Protein AF-A0A8S2WEB6-F1 (afdb_monomer)

Radius of gyration: 15.18 Å; Cα contacts (8 Å, |Δi|>4): 80; chains: 1; bounding box: 47×28×32 Å

Sequence (86 aa):
IKTILKTNKRPGVSYQVLSNPEFLAEGSAIHDLLAPDRVLIGGDESIEGSLAIKKLSWIYEHWVPKEKILTTNTWSSELSKLVRCT

Secondary structure (DSSP, 8-state):
-HHHHHHT--TT------B----PPTTTHHHHHHS-S-EEEEE-SSHHHHHHHHHHHHHHTTTS-GGGEEEEETTHHHHHHHGGG-

Foldseek 3Di:
DVVVVVVPDDPPDDDWDKDWDDDADPPCRVVCVQEPQATEIEGAPDPVGVVVSVVVLVVCVVRYPNVRYHYDYPPVVVVVVVVVPD

Solvent-accessible surface area (backbone atoms only — not comparable to full-atom values): 5451 Å² total; per-residue (Å²): 107,77,68,62,58,64,74,65,64,58,92,90,70,88,85,79,75,71,45,65,76,80,86,66,52,93,94,46,43,70,58,41,70,63,59,53,85,61,47,48,42,25,26,50,90,47,75,68,25,49,52,50,49,52,56,53,49,56,60,47,52,77,69,41,64,67,93,36,53,4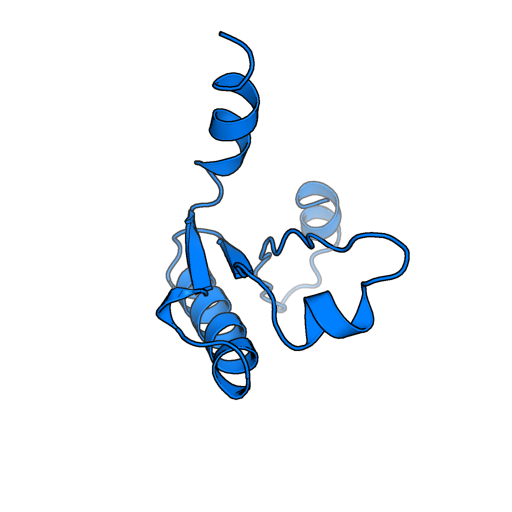4,79,43,60,71,69,59,67,66,53,58,67,59,66,76,76,115

Nearest PDB structures (foldseek):
  6c4j-assembly1_A  TM=8.542E-01  e=8.640E-10  Homo sapiens
  3ptz-assembly1_D  TM=8.828E-01  e=3.564E-09  Homo sapiens
  2qg4-assembly2_C  TM=8.633E-01  e=3.564E-09  Homo sapiens
  3itk-assembly1_F  TM=8.628E-01  e=3.813E-09  Homo sapiens
  6c5z-assembly1_A  TM=8.254E-01  e=1.470E-08  Homo sapiens

pLDDT: mean 71.94, std 16.03, range [32.84, 91.38]

InterPro domains:
  IPR001732 UDP-glucose/GDP-mannose dehydrogenase, N-terminal [PF03721] (3-49)
  IPR028356 UDP-glucose 6-dehydrogenase, eukaryotic type [PTHR11374] (1-83)
  IPR036291 NAD(P)-binding domain superfamily [SSF51735] (14-79)

Mean predicted aligned error: 11.09 Å

Organism: NCBI:txid392030

Structure (mmCIF, N/CA/C/O backbone):
data_AF-A0A8S2WEB6-F1
#
_entry.id   AF-A0A8S2WEB6-F1
#
loop_
_atom_site.group_PDB
_atom_site.id
_atom_site.type_symbol
_atom_site.label_atom_id
_atom_site.label_alt_id
_atom_site.label_comp_id
_atom_site.label_asym_id
_atom_site.label_entity_id
_atom_site.label_seq_id
_atom_site.pdbx_PDB_ins_code
_atom_site.Cartn_x
_atom_site.Cartn_y
_atom_site.Cartn_z
_atom_site.occupancy
_atom_site.B_iso_or_equiv
_atom_site.auth_seq_id
_atom_site.auth_comp_id
_atom_site.auth_asym_id
_atom_site.auth_atom_id
_atom_site.pdbx_PDB_model_num
ATOM 1 N N . ILE A 1 1 ? -5.808 17.750 5.816 1.00 46.84 1 ILE A N 1
ATOM 2 C CA . ILE A 1 1 ? -6.830 17.032 5.001 1.00 46.84 1 ILE A CA 1
ATOM 3 C C . ILE A 1 1 ? -7.741 16.140 5.862 1.00 46.84 1 ILE A C 1
ATOM 5 O O . ILE A 1 1 ? -8.946 16.361 5.823 1.00 46.84 1 ILE A O 1
ATOM 9 N N . LYS A 1 2 ? -7.218 15.231 6.715 1.00 47.38 2 LYS A N 1
ATOM 10 C CA . LYS A 1 2 ? -8.033 14.450 7.689 1.00 47.38 2 LYS A CA 1
ATOM 11 C C . LYS A 1 2 ? -8.993 15.328 8.526 1.00 47.38 2 LYS A C 1
ATOM 13 O O . LYS A 1 2 ? -10.136 14.942 8.754 1.00 47.38 2 LYS A O 1
ATOM 18 N N . THR A 1 3 ? -8.562 16.531 8.914 1.00 49.00 3 THR A N 1
ATOM 19 C CA . THR A 1 3 ? -9.374 17.505 9.669 1.00 49.00 3 THR A CA 1
ATOM 20 C C . THR A 1 3 ? -10.555 18.063 8.868 1.00 49.00 3 THR A C 1
ATOM 22 O O . THR A 1 3 ? -11.636 18.188 9.417 1.00 49.00 3 THR A O 1
ATOM 25 N N . ILE A 1 4 ? -10.395 18.317 7.563 1.00 54.34 4 ILE A N 1
ATOM 26 C CA . ILE A 1 4 ? -11.434 18.924 6.702 1.00 54.34 4 ILE A CA 1
ATOM 27 C C . ILE A 1 4 ? -12.561 17.924 6.399 1.00 54.34 4 ILE A C 1
ATOM 29 O O . ILE A 1 4 ? -13.735 18.291 6.374 1.00 54.34 4 ILE A O 1
ATOM 33 N N . LEU A 1 5 ? -12.212 16.645 6.223 1.00 54.84 5 LEU A N 1
ATOM 34 C CA . LEU A 1 5 ? -13.189 15.572 6.012 1.00 54.84 5 LEU A CA 1
ATOM 35 C C . LEU A 1 5 ? -13.985 15.266 7.288 1.00 54.84 5 LEU A C 1
ATOM 37 O O . LEU A 1 5 ? -15.180 15.000 7.205 1.00 54.84 5 LEU A O 1
ATOM 41 N N . LYS A 1 6 ? -13.359 15.371 8.473 1.00 55.03 6 LYS A N 1
ATOM 42 C CA . LYS A 1 6 ? -14.071 15.229 9.756 1.00 55.03 6 LYS A CA 1
ATOM 43 C C . LYS A 1 6 ? -15.143 16.307 9.946 1.00 55.03 6 LYS A C 1
ATOM 45 O O . LYS A 1 6 ? -16.196 15.996 10.494 1.00 55.03 6 LYS A O 1
ATOM 50 N N . THR A 1 7 ? -14.898 17.531 9.477 1.00 54.94 7 THR A N 1
ATOM 51 C CA . THR A 1 7 ? -15.832 18.660 9.623 1.00 54.94 7 THR A CA 1
ATOM 52 C C . THR A 1 7 ? -17.056 18.554 8.701 1.00 54.94 7 THR A C 1
ATOM 54 O O . THR A 1 7 ? -18.106 19.084 9.036 1.00 54.94 7 THR A O 1
ATOM 57 N N . ASN A 1 8 ? -16.964 17.821 7.582 1.00 57.03 8 ASN A N 1
ATOM 58 C CA . ASN A 1 8 ? -18.059 17.616 6.616 1.00 57.03 8 ASN A CA 1
ATOM 59 C C . ASN A 1 8 ? -18.714 16.224 6.720 1.00 57.03 8 ASN A C 1
ATOM 61 O O . ASN A 1 8 ? -19.146 15.648 5.718 1.00 57.03 8 ASN A O 1
ATOM 65 N N . LYS A 1 9 ? -18.796 15.647 7.925 1.00 52.84 9 LYS A N 1
ATOM 66 C CA . LYS A 1 9 ? -19.501 14.374 8.129 1.00 52.84 9 LYS A CA 1
ATOM 67 C C . LYS A 1 9 ? -21.002 14.537 7.860 1.00 52.84 9 LYS A C 1
ATOM 69 O O . LYS A 1 9 ? -21.729 15.084 8.683 1.00 52.84 9 LYS A O 1
ATOM 74 N N . ARG A 1 10 ? -21.483 13.984 6.741 1.00 58.84 10 ARG A N 1
ATOM 75 C CA . ARG A 1 10 ? -22.907 13.650 6.588 1.00 58.84 10 ARG A CA 1
ATOM 76 C C . ARG A 1 10 ? -23.238 12.479 7.529 1.00 58.84 10 ARG A C 1
ATOM 78 O O . ARG A 1 10 ? -22.489 11.496 7.530 1.00 58.84 10 ARG A O 1
ATOM 85 N N . PRO A 1 11 ? -24.314 12.555 8.330 1.00 60.09 11 PRO A N 1
ATOM 86 C CA . PRO A 1 11 ? -24.697 11.453 9.204 1.00 60.09 11 PRO A CA 1
ATOM 87 C C . PRO A 1 11 ? -24.974 10.191 8.372 1.00 60.09 11 PRO A C 1
ATOM 89 O O . PRO A 1 11 ? -25.709 10.248 7.391 1.00 60.09 11 PRO A O 1
ATOM 92 N N 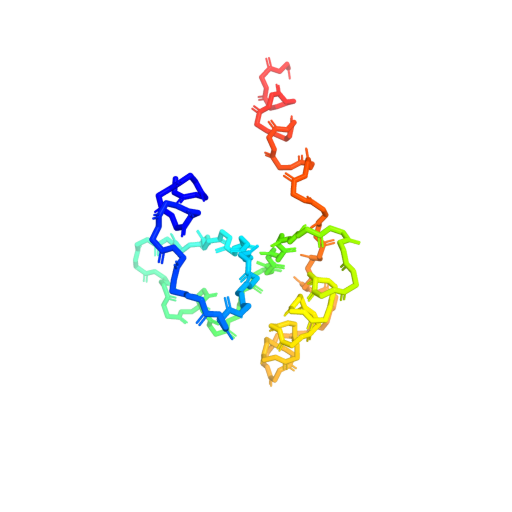. GLY A 1 12 ? -24.357 9.066 8.750 1.00 68.56 12 GLY A N 1
ATOM 93 C CA . GLY A 1 12 ? -24.569 7.754 8.121 1.00 68.56 12 GLY A CA 1
ATOM 94 C C . GLY A 1 12 ? -23.496 7.279 7.133 1.00 68.56 12 GLY A C 1
ATOM 95 O O . GLY A 1 12 ? -23.590 6.150 6.665 1.00 68.56 12 GLY A O 1
ATOM 96 N N . VAL A 1 13 ? -22.462 8.075 6.830 1.00 71.50 13 VAL A N 1
ATOM 97 C CA . VAL A 1 13 ? -21.379 7.657 5.915 1.00 71.50 13 VAL A CA 1
ATOM 98 C C . VAL A 1 13 ? -20.080 7.396 6.680 1.00 71.50 13 VAL A C 1
ATOM 100 O O . VAL A 1 13 ? -19.475 8.313 7.241 1.00 71.50 13 VAL A O 1
ATOM 103 N N . SER A 1 14 ? -19.628 6.141 6.679 1.00 72.94 14 SER A N 1
ATOM 104 C CA . SER A 1 14 ? -18.298 5.732 7.147 1.00 72.94 14 SER A CA 1
ATOM 105 C C . SER A 1 14 ? -17.291 5.812 6.000 1.00 72.94 14 SER A C 1
ATOM 107 O O . SER A 1 14 ? -17.529 5.251 4.931 1.00 72.94 14 SER A O 1
ATOM 109 N N . TYR A 1 15 ? -16.151 6.461 6.220 1.00 76.12 15 TYR A N 1
ATOM 110 C CA . TYR A 1 15 ? -15.053 6.502 5.257 1.00 76.12 15 TYR A CA 1
ATOM 111 C C . TYR A 1 15 ? -13.733 6.190 5.958 1.00 76.12 15 TYR A C 1
ATOM 113 O O . TYR A 1 15 ? -13.514 6.596 7.099 1.00 76.12 15 TYR A O 1
ATOM 121 N N . GLN A 1 16 ? -12.858 5.478 5.253 1.00 81.38 16 GLN A N 1
ATOM 122 C CA . GLN A 1 16 ? -11.504 5.169 5.695 1.00 81.38 16 GLN A CA 1
ATOM 123 C C . GLN A 1 16 ? -10.525 5.964 4.838 1.00 81.38 16 GLN A C 1
ATOM 125 O O . GLN A 1 16 ? -10.668 6.028 3.618 1.00 81.38 16 GLN A O 1
ATOM 130 N N . VAL A 1 17 ? -9.560 6.616 5.484 1.00 79.62 17 VAL A N 1
ATOM 131 C CA . VAL A 1 17 ? -8.547 7.420 4.795 1.00 79.62 17 VAL A CA 1
ATOM 132 C C . VAL A 1 17 ? -7.272 6.600 4.717 1.00 79.62 17 VAL A C 1
ATOM 134 O O . VAL A 1 17 ? -6.671 6.293 5.745 1.00 79.62 17 VAL A O 1
ATOM 137 N N . LEU A 1 18 ? -6.868 6.277 3.493 1.00 82.06 18 LEU A N 1
ATOM 138 C CA . LEU A 1 18 ? -5.612 5.602 3.195 1.00 82.06 18 LEU A CA 1
ATOM 139 C C . LEU A 1 18 ? -4.608 6.603 2.614 1.00 82.06 18 LEU A C 1
ATOM 141 O O . LEU A 1 18 ? -4.989 7.609 2.016 1.00 82.06 18 LEU A O 1
ATOM 145 N N . SER A 1 19 ? -3.327 6.317 2.801 1.00 81.00 19 SER A N 1
ATOM 146 C CA . SER A 1 19 ? -2.198 7.020 2.204 1.00 81.00 19 SER A CA 1
ATOM 147 C C . SER A 1 19 ? -1.542 6.099 1.184 1.00 81.00 19 SER A C 1
ATOM 149 O O . SER A 1 19 ? -1.187 4.976 1.519 1.00 81.00 19 SER A O 1
ATOM 151 N N . ASN A 1 20 ? -1.379 6.560 -0.047 1.00 84.75 20 ASN A N 1
ATOM 152 C CA . ASN A 1 20 ? -0.674 5.841 -1.101 1.00 84.75 20 ASN A CA 1
ATOM 153 C C . ASN A 1 20 ? 0.270 6.834 -1.783 1.00 84.75 20 ASN A C 1
ATOM 155 O O . ASN A 1 20 ? -0.155 7.510 -2.717 1.00 84.75 20 ASN A O 1
ATOM 159 N N . PRO A 1 21 ? 1.481 7.058 -1.246 1.00 76.62 21 PRO A N 1
ATOM 160 C CA . PRO A 1 21 ? 2.418 7.972 -1.873 1.00 76.62 21 PRO A CA 1
ATOM 161 C C . PRO A 1 21 ? 2.827 7.437 -3.244 1.00 76.62 21 PRO A C 1
ATOM 163 O O . PRO A 1 21 ? 3.273 6.299 -3.377 1.00 76.62 21 PRO A O 1
ATOM 166 N N . GLU A 1 22 ? 2.681 8.287 -4.251 1.00 70.19 22 GLU A N 1
ATOM 167 C CA . GLU A 1 22 ? 3.049 7.985 -5.626 1.00 70.19 22 GLU A CA 1
ATOM 168 C C . GLU A 1 22 ? 4.498 8.416 -5.863 1.00 70.19 22 GLU A C 1
ATOM 170 O O . GLU A 1 22 ? 4.875 9.559 -5.594 1.00 70.19 22 GLU A O 1
ATOM 175 N N . PHE A 1 23 ? 5.321 7.491 -6.354 1.00 66.62 23 PHE A N 1
ATOM 176 C CA . PHE A 1 23 ? 6.708 7.745 -6.739 1.00 66.62 23 PHE A CA 1
ATOM 177 C C . PHE A 1 23 ? 6.796 7.734 -8.266 1.00 66.62 23 PHE A C 1
ATOM 179 O O . PHE A 1 23 ? 7.302 6.787 -8.855 1.00 66.62 23 PHE A O 1
ATOM 186 N N . LEU A 1 24 ? 6.227 8.758 -8.904 1.00 66.06 24 LEU A N 1
ATOM 187 C CA . LEU A 1 24 ? 6.278 8.934 -10.356 1.00 66.06 24 LEU A CA 1
ATOM 188 C C . LEU A 1 24 ? 7.349 9.967 -10.700 1.00 66.06 24 LEU A C 1
ATOM 190 O O . LEU A 1 24 ? 7.391 11.036 -10.085 1.00 66.06 24 LEU A O 1
ATOM 194 N N . ALA A 1 25 ? 8.190 9.669 -11.687 1.00 67.25 25 ALA A N 1
ATOM 195 C CA . ALA A 1 25 ? 9.087 10.656 -12.277 1.00 67.25 25 ALA A CA 1
ATOM 196 C C . ALA A 1 25 ? 8.499 11.201 -13.591 1.00 67.25 25 ALA A C 1
ATOM 198 O O . ALA A 1 25 ? 7.849 10.485 -14.362 1.00 67.25 25 ALA A O 1
ATOM 199 N N . GLU A 1 26 ? 8.714 12.493 -13.856 1.00 61.19 26 GLU A N 1
ATOM 200 C CA . GLU A 1 26 ? 8.325 13.100 -15.131 1.00 61.19 26 GLU A CA 1
ATOM 201 C C . GLU A 1 26 ? 9.069 12.409 -16.286 1.00 61.19 26 GLU A C 1
ATOM 203 O O . GLU A 1 26 ? 10.294 12.320 -16.290 1.00 61.19 26 GLU A O 1
ATOM 208 N N . GLY A 1 27 ? 8.315 11.898 -17.265 1.00 72.75 27 GLY A N 1
ATOM 209 C CA . GLY A 1 27 ? 8.849 11.194 -18.438 1.00 72.75 27 GLY A CA 1
ATOM 210 C C . GLY A 1 27 ? 8.791 9.661 -18.377 1.00 72.75 27 GLY A C 1
ATOM 211 O O . GLY A 1 27 ? 8.768 9.037 -19.436 1.00 72.75 27 GLY A O 1
ATOM 212 N N . SER A 1 28 ? 8.674 9.047 -17.194 1.00 71.75 28 SER A N 1
ATOM 213 C CA . SER A 1 28 ? 8.534 7.584 -17.023 1.00 71.75 28 SER A CA 1
ATOM 214 C C . SER A 1 28 ? 7.216 7.151 -16.373 1.00 71.75 28 SER A C 1
ATOM 216 O O . SER A 1 28 ? 6.983 5.958 -16.204 1.00 71.75 28 SER A O 1
ATOM 218 N N . ALA A 1 29 ? 6.310 8.093 -16.090 1.00 72.56 29 ALA A N 1
ATOM 219 C CA . ALA A 1 29 ? 5.083 7.861 -15.324 1.00 72.56 29 ALA A CA 1
ATOM 220 C C . ALA A 1 29 ? 4.242 6.643 -15.769 1.00 72.56 29 ALA A C 1
ATOM 222 O O . ALA A 1 29 ? 3.712 5.929 -14.925 1.00 72.56 29 ALA A O 1
ATOM 223 N N . ILE A 1 30 ? 4.128 6.366 -17.076 1.00 75.81 30 ILE A N 1
ATOM 224 C CA . ILE A 1 30 ? 3.377 5.194 -17.571 1.00 75.81 30 ILE A CA 1
ATOM 225 C C . ILE A 1 30 ? 4.085 3.885 -17.199 1.00 75.81 30 ILE A C 1
ATOM 227 O O . ILE A 1 30 ? 3.441 2.935 -16.759 1.00 75.81 30 ILE A O 1
ATOM 231 N N . HIS A 1 31 ? 5.407 3.829 -17.366 1.00 76.12 31 HIS A N 1
ATOM 232 C CA . HIS A 1 31 ? 6.198 2.650 -17.024 1.00 76.12 31 HIS A CA 1
ATOM 233 C C . HIS A 1 31 ? 6.213 2.421 -15.506 1.00 76.12 31 HIS A C 1
ATOM 235 O O . HIS A 1 31 ? 6.024 1.293 -15.054 1.00 76.12 31 HIS A O 1
ATOM 241 N N . ASP A 1 32 ? 6.333 3.497 -14.727 1.00 75.62 32 ASP A N 1
ATOM 242 C CA . ASP A 1 32 ? 6.344 3.451 -13.261 1.00 75.62 32 ASP A CA 1
ATOM 243 C C . ASP A 1 32 ? 4.989 3.001 -12.681 1.00 75.62 32 ASP A C 1
ATOM 245 O O . ASP A 1 32 ? 4.944 2.352 -11.638 1.00 75.62 32 ASP A O 1
ATOM 249 N N . LEU A 1 33 ? 3.877 3.278 -13.379 1.00 74.31 33 LEU A N 1
ATOM 250 C CA . LEU A 1 33 ? 2.542 2.781 -13.017 1.00 74.31 33 LEU A CA 1
ATOM 251 C C . LEU A 1 33 ? 2.339 1.296 -13.346 1.00 74.31 33 LEU A C 1
ATOM 253 O O . LEU A 1 33 ? 1.677 0.582 -12.586 1.00 74.31 33 LEU A O 1
ATOM 257 N N . LEU A 1 34 ? 2.873 0.835 -14.480 1.00 77.38 34 LEU A N 1
ATOM 258 C CA . LEU A 1 34 ? 2.723 -0.550 -14.939 1.00 77.38 34 LEU A CA 1
ATOM 259 C C . LEU A 1 34 ? 3.642 -1.514 -14.183 1.00 77.38 34 LEU A C 1
ATOM 261 O O . LEU A 1 34 ? 3.252 -2.652 -13.924 1.00 77.38 34 LEU A O 1
ATOM 265 N N . ALA A 1 35 ? 4.841 -1.066 -13.817 1.00 79.00 35 ALA A N 1
ATOM 266 C CA . ALA A 1 35 ? 5.837 -1.874 -13.126 1.00 79.00 35 ALA A CA 1
ATOM 267 C C . ALA A 1 35 ? 6.520 -1.077 -12.001 1.00 79.00 35 ALA A C 1
ATOM 269 O O . ALA A 1 35 ? 7.723 -0.819 -12.078 1.00 79.00 35 ALA A O 1
ATOM 270 N N . PRO A 1 36 ? 5.788 -0.711 -10.932 1.00 80.50 36 PRO A N 1
ATOM 271 C CA . PRO A 1 36 ? 6.383 0.004 -9.816 1.00 80.50 36 PRO A CA 1
ATOM 272 C C . PRO A 1 36 ? 7.448 -0.859 -9.131 1.00 80.50 36 PRO A C 1
ATOM 274 O O . PRO A 1 36 ? 7.309 -2.083 -8.992 1.00 80.50 36 PRO A O 1
ATOM 277 N N . ASP A 1 37 ? 8.505 -0.213 -8.645 1.00 81.19 37 ASP A N 1
ATOM 278 C CA . ASP A 1 37 ? 9.494 -0.880 -7.799 1.00 81.19 37 ASP A CA 1
ATOM 279 C C . ASP A 1 37 ? 8.865 -1.319 -6.476 1.00 81.19 37 ASP A C 1
ATOM 281 O O . ASP A 1 37 ? 9.106 -2.439 -6.017 1.00 81.19 37 ASP A O 1
ATOM 285 N N . ARG A 1 38 ? 8.047 -0.447 -5.867 1.00 84.44 38 ARG A N 1
ATOM 286 C CA . ARG A 1 38 ? 7.327 -0.686 -4.606 1.00 84.44 38 ARG A CA 1
ATOM 287 C C . ARG A 1 38 ? 6.043 0.142 -4.552 1.00 84.44 38 ARG A C 1
ATOM 289 O O . ARG A 1 38 ? 6.050 1.306 -4.942 1.00 84.44 38 ARG A O 1
ATOM 296 N N . VAL A 1 39 ? 4.974 -0.433 -4.006 1.00 86.38 39 VAL A N 1
ATOM 297 C CA . VAL A 1 39 ? 3.709 0.258 -3.702 1.00 86.38 39 VAL A CA 1
ATOM 298 C C . VAL A 1 39 ? 3.586 0.362 -2.188 1.00 86.38 39 VAL A C 1
ATOM 300 O O . VAL A 1 39 ? 3.615 -0.658 -1.503 1.00 86.38 39 VAL A O 1
ATOM 303 N N . LEU A 1 40 ? 3.468 1.576 -1.651 1.00 85.44 40 LEU A N 1
ATOM 304 C CA . LEU A 1 40 ? 3.332 1.797 -0.212 1.00 85.44 40 LEU A CA 1
ATOM 305 C C . LEU A 1 40 ? 1.882 2.146 0.119 1.00 85.44 40 LEU A C 1
ATOM 307 O O . LEU A 1 40 ? 1.373 3.157 -0.345 1.00 85.44 40 LEU A O 1
ATOM 311 N N . ILE A 1 41 ? 1.234 1.348 0.962 1.00 87.50 41 ILE A N 1
ATOM 312 C CA . ILE A 1 41 ? -0.136 1.597 1.416 1.00 87.50 41 ILE A CA 1
ATOM 313 C C . ILE A 1 41 ? -0.113 1.842 2.925 1.00 87.50 41 ILE A C 1
ATOM 315 O O . ILE A 1 41 ? 0.198 0.954 3.716 1.00 87.50 41 ILE A O 1
ATOM 319 N N . GLY A 1 42 ? -0.447 3.062 3.324 1.00 83.56 42 GLY A N 1
ATOM 320 C CA . GLY A 1 42 ? -0.632 3.480 4.706 1.00 83.56 42 GLY A CA 1
ATOM 321 C C . GLY A 1 42 ? -2.108 3.544 5.085 1.00 83.56 42 GLY A C 1
ATOM 322 O O . GLY A 1 42 ? -2.922 4.064 4.327 1.00 83.56 42 GLY A O 1
ATOM 323 N N . GLY A 1 43 ? -2.468 3.074 6.272 1.00 81.75 43 GLY A N 1
ATOM 324 C CA . GLY A 1 43 ? -3.816 3.253 6.816 1.00 81.75 43 GLY A CA 1
ATOM 325 C C . GLY A 1 43 ? -3.836 3.238 8.341 1.00 81.75 43 GLY A C 1
ATOM 326 O O . G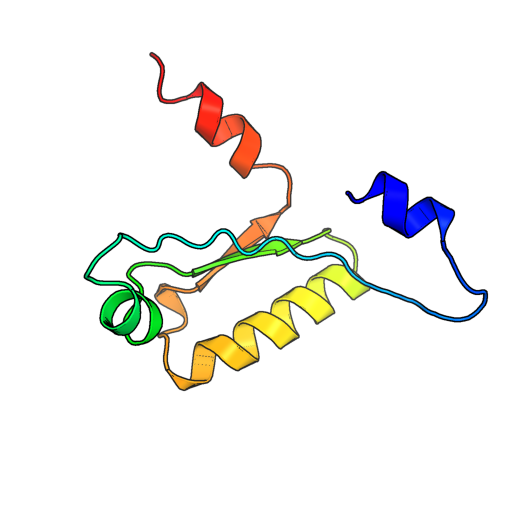LY A 1 43 ? -2.794 3.091 8.989 1.00 81.75 43 GLY A O 1
ATOM 327 N N . ASP A 1 44 ? -5.019 3.447 8.914 1.00 79.25 44 ASP A N 1
ATOM 328 C CA . ASP A 1 44 ? -5.232 3.328 10.358 1.00 79.25 44 ASP A CA 1
ATOM 329 C C . ASP A 1 44 ? -5.267 1.833 10.754 1.00 79.25 44 ASP A C 1
ATOM 331 O O . ASP A 1 44 ? -5.783 1.000 10.010 1.00 79.25 44 ASP A O 1
ATOM 335 N N . GLU A 1 45 ? -4.753 1.484 11.939 1.00 75.06 45 GLU A N 1
ATOM 336 C CA . GLU A 1 45 ? -4.694 0.094 12.448 1.00 75.06 45 GLU A CA 1
ATOM 337 C C . GLU A 1 45 ? -6.050 -0.444 12.950 1.00 75.06 45 GLU A C 1
ATOM 339 O O . GLU A 1 45 ? -6.137 -1.523 13.534 1.00 75.06 45 GLU A O 1
ATOM 344 N N . SER A 1 46 ? -7.135 0.301 12.736 1.00 83.25 46 SER A N 1
ATOM 345 C CA . SER A 1 46 ? -8.480 -0.158 13.073 1.00 83.25 46 SER A CA 1
ATOM 346 C C . SER A 1 46 ? -8.898 -1.339 12.187 1.00 83.25 46 SER A C 1
ATOM 348 O O . SER A 1 46 ? -8.381 -1.532 11.085 1.00 83.25 46 SER A O 1
ATOM 350 N N . ILE A 1 47 ? -9.890 -2.117 12.634 1.00 83.19 47 ILE A N 1
ATOM 351 C CA . ILE A 1 47 ? -10.444 -3.239 11.853 1.00 83.19 47 ILE A CA 1
ATOM 352 C C . ILE A 1 47 ? -10.912 -2.755 10.470 1.00 83.19 47 ILE A C 1
ATOM 354 O O . ILE A 1 47 ? -10.630 -3.376 9.446 1.00 83.19 47 ILE A O 1
ATOM 358 N N . GLU A 1 48 ? -11.582 -1.603 10.429 1.00 84.19 48 GLU A N 1
ATOM 359 C CA . GLU A 1 48 ? -12.061 -0.980 9.195 1.00 84.19 48 GLU A CA 1
ATOM 360 C C . GLU A 1 48 ? -10.910 -0.488 8.304 1.00 84.19 48 GLU A C 1
ATOM 362 O O . GLU A 1 48 ? -10.969 -0.645 7.082 1.00 84.19 48 GLU A O 1
ATOM 367 N N . GLY A 1 49 ? -9.852 0.066 8.902 1.00 84.31 49 GLY A N 1
ATOM 368 C CA . GLY A 1 49 ? -8.654 0.514 8.195 1.00 84.31 49 GLY A CA 1
ATOM 369 C C . GLY A 1 49 ? -7.883 -0.650 7.574 1.00 84.31 49 GLY A C 1
ATOM 370 O O . GLY A 1 49 ? -7.551 -0.600 6.391 1.00 84.31 49 GLY A O 1
ATOM 371 N N . SER A 1 50 ? -7.707 -1.750 8.310 1.00 84.81 50 SER A N 1
ATOM 372 C CA . SER A 1 50 ? -7.095 -2.983 7.797 1.00 84.81 50 SER A 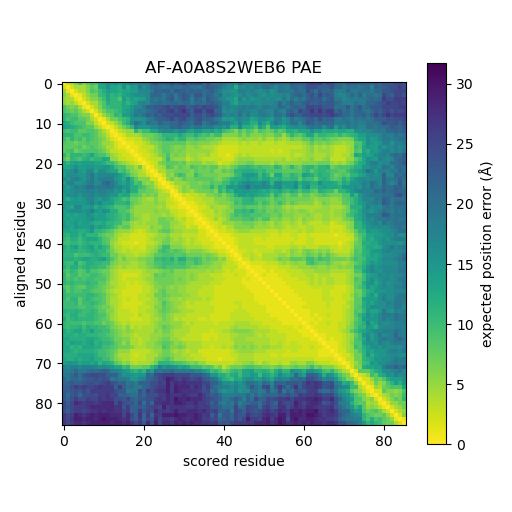CA 1
ATOM 373 C C . SER A 1 50 ? -7.883 -3.572 6.619 1.00 84.81 50 SER A C 1
ATOM 375 O O . SER A 1 50 ? -7.302 -3.954 5.600 1.00 84.81 50 SER A O 1
ATOM 377 N N . LEU A 1 51 ? -9.219 -3.570 6.698 1.00 88.12 51 LEU A N 1
ATOM 378 C CA . LEU A 1 51 ? -10.081 -3.984 5.586 1.00 88.12 51 LEU A CA 1
ATOM 379 C C . LEU A 1 51 ? -9.924 -3.074 4.362 1.00 88.12 51 LEU A C 1
ATOM 381 O O . LEU A 1 51 ? -9.906 -3.566 3.232 1.00 88.12 51 LEU A O 1
ATOM 385 N N . ALA A 1 52 ? -9.801 -1.764 4.568 1.00 87.88 52 ALA A N 1
ATOM 386 C CA . ALA A 1 52 ? -9.582 -0.810 3.488 1.00 87.88 52 ALA A CA 1
ATOM 387 C C . ALA A 1 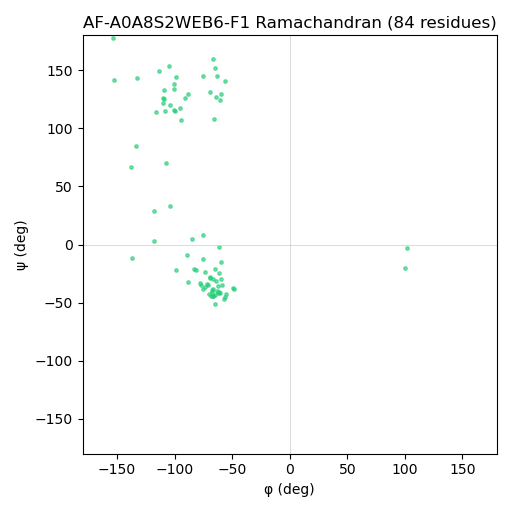52 ? -8.205 -1.009 2.826 1.00 87.88 52 ALA A C 1
ATOM 389 O O . ALA A 1 52 ? -8.133 -1.079 1.599 1.00 87.88 52 ALA A O 1
ATOM 390 N N . ILE A 1 53 ? -7.142 -1.197 3.618 1.00 88.50 53 ILE A N 1
ATOM 391 C CA . ILE A 1 53 ? -5.796 -1.532 3.121 1.00 88.50 53 ILE A CA 1
ATOM 392 C C . ILE A 1 53 ? -5.848 -2.815 2.291 1.00 88.50 53 ILE A C 1
ATOM 394 O O . ILE A 1 53 ? -5.330 -2.846 1.178 1.00 88.50 53 ILE A O 1
ATOM 398 N N . LYS A 1 54 ? -6.516 -3.861 2.790 1.00 88.88 54 LYS A N 1
ATOM 399 C CA . LYS A 1 54 ? -6.628 -5.144 2.087 1.00 88.88 54 LYS A CA 1
ATOM 400 C C . LYS A 1 54 ? -7.350 -5.008 0.746 1.00 88.88 54 LYS A C 1
ATOM 402 O O . LYS A 1 54 ? -6.917 -5.605 -0.234 1.00 88.88 54 LYS A O 1
ATOM 407 N N . LYS A 1 55 ? -8.423 -4.212 0.685 1.00 90.69 55 LYS A N 1
ATOM 408 C CA . LYS A 1 55 ? -9.136 -3.924 -0.571 1.00 90.69 55 LYS A CA 1
ATOM 409 C C . LYS A 1 55 ? -8.246 -3.198 -1.576 1.00 90.69 55 LYS A C 1
ATOM 411 O O . LYS A 1 55 ? -8.284 -3.536 -2.753 1.00 90.69 55 LYS A O 1
ATOM 416 N N . LEU A 1 56 ? -7.445 -2.233 -1.123 1.00 89.06 56 LEU A N 1
ATOM 417 C CA . LEU A 1 56 ? -6.529 -1.511 -2.004 1.00 89.06 56 LEU A CA 1
ATOM 418 C C . LEU A 1 56 ? -5.366 -2.401 -2.467 1.00 89.06 56 LEU A C 1
ATOM 420 O O . LEU A 1 56 ? -5.046 -2.411 -3.650 1.00 89.06 56 LEU A O 1
ATOM 424 N N . SER A 1 57 ? -4.793 -3.204 -1.564 1.00 88.94 57 SER A N 1
ATOM 425 C CA . SER A 1 57 ? -3.774 -4.212 -1.894 1.00 88.94 57 SER A CA 1
ATOM 426 C C . SER A 1 57 ? -4.285 -5.176 -2.959 1.00 88.94 57 SER A C 1
ATOM 428 O O . SER A 1 57 ? -3.594 -5.420 -3.938 1.00 88.94 57 SER A O 1
ATOM 430 N N . TRP A 1 58 ? -5.523 -5.660 -2.818 1.00 91.38 58 TRP A N 1
ATOM 431 C CA . TRP A 1 58 ? -6.140 -6.561 -3.792 1.00 91.38 58 TRP A CA 1
ATOM 432 C C . TRP A 1 58 ? -6.221 -5.955 -5.200 1.00 91.38 58 TRP A C 1
ATOM 434 O O . TRP A 1 58 ? -6.034 -6.666 -6.181 1.00 91.38 58 TRP A O 1
ATOM 444 N N . ILE A 1 59 ? -6.445 -4.644 -5.325 1.00 90.19 59 ILE A N 1
ATOM 445 C CA . ILE A 1 59 ? -6.422 -3.969 -6.630 1.00 90.19 59 ILE A CA 1
ATOM 446 C C . ILE A 1 59 ? -5.012 -4.036 -7.226 1.00 90.19 59 ILE A C 1
ATOM 448 O O . ILE A 1 59 ? -4.858 -4.505 -8.349 1.00 90.19 59 ILE A O 1
ATOM 452 N N . TYR A 1 60 ? -3.988 -3.651 -6.462 1.00 88.25 60 TYR A N 1
ATOM 453 C CA . TYR A 1 60 ? -2.599 -3.671 -6.931 1.00 88.25 60 TYR A CA 1
ATOM 454 C C . TYR A 1 60 ? -2.072 -5.077 -7.238 1.00 88.25 60 TYR A C 1
ATOM 456 O O . TYR A 1 60 ? -1.286 -5.234 -8.168 1.00 88.25 60 TYR A O 1
ATOM 464 N N . GLU A 1 61 ? -2.545 -6.105 -6.530 1.00 90.25 61 GLU A N 1
ATOM 465 C CA . GLU A 1 61 ? -2.160 -7.509 -6.748 1.00 90.25 61 GLU A CA 1
ATOM 466 C C . GLU A 1 61 ? -2.483 -8.031 -8.165 1.00 90.25 61 GLU A C 1
ATOM 468 O O . GLU A 1 61 ? -1.943 -9.058 -8.568 1.00 90.25 61 GLU A O 1
ATOM 473 N N . HIS A 1 62 ? -3.316 -7.335 -8.950 1.00 90.94 62 HIS A N 1
ATOM 474 C CA . HIS A 1 62 ? -3.632 -7.732 -10.328 1.00 90.94 62 HIS A CA 1
ATOM 475 C C . HIS A 1 62 ? -2.450 -7.582 -11.299 1.00 90.94 62 HIS A C 1
ATOM 477 O O . HIS A 1 62 ? -2.391 -8.304 -12.292 1.00 90.94 62 HIS A O 1
ATOM 483 N N . TRP A 1 63 ? -1.532 -6.645 -11.047 1.00 89.62 63 TRP A N 1
ATOM 484 C CA . TRP A 1 63 ? -0.370 -6.403 -11.918 1.00 89.62 63 TRP A CA 1
ATOM 485 C C . TRP A 1 63 ? 0.940 -6.180 -11.156 1.00 89.62 63 TRP A C 1
ATOM 487 O O . TRP A 1 63 ? 2.013 -6.226 -11.755 1.00 89.62 63 TRP A O 1
ATOM 497 N N . VAL A 1 64 ? 0.882 -5.983 -9.837 1.00 87.44 64 VAL A N 1
ATOM 498 C CA . VAL A 1 64 ? 2.051 -5.828 -8.969 1.00 87.44 64 VAL A CA 1
ATOM 499 C C . VAL A 1 64 ? 2.197 -7.072 -8.088 1.00 87.44 64 VAL A C 1
ATOM 501 O O . VAL A 1 64 ? 1.269 -7.415 -7.355 1.00 87.44 64 VAL A O 1
ATOM 504 N N . PRO A 1 65 ? 3.364 -7.742 -8.095 1.00 89.38 65 PRO A N 1
ATOM 505 C CA . PRO A 1 65 ? 3.649 -8.834 -7.172 1.00 89.38 65 PRO A CA 1
ATOM 506 C C . PRO A 1 65 ? 3.486 -8.408 -5.713 1.00 89.38 65 PRO A C 1
ATOM 508 O O . PRO A 1 65 ? 3.915 -7.323 -5.314 1.00 89.38 65 PRO A O 1
ATOM 511 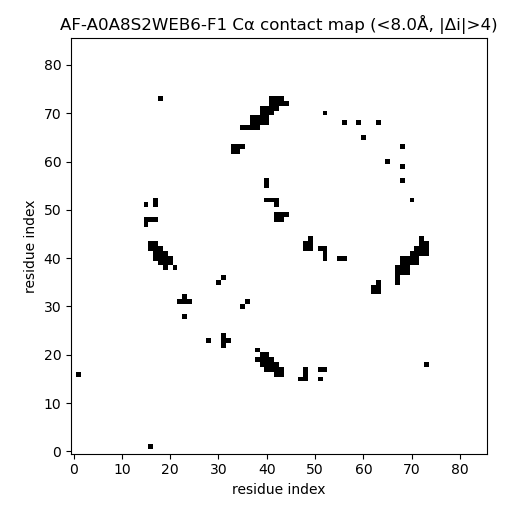N N . LYS A 1 66 ? 2.935 -9.300 -4.888 1.00 85.75 66 LYS A N 1
ATOM 512 C CA . LYS A 1 66 ? 2.647 -9.016 -3.477 1.00 85.75 66 LYS A CA 1
ATOM 513 C C . LYS A 1 66 ? 3.888 -8.638 -2.666 1.00 85.75 66 LYS A C 1
ATOM 515 O O . LYS A 1 66 ? 3.786 -7.832 -1.750 1.00 85.75 66 LYS A O 1
ATOM 520 N N . GLU A 1 67 ? 5.064 -9.152 -3.032 1.00 86.62 67 GLU A N 1
ATOM 521 C CA . GLU A 1 67 ? 6.335 -8.789 -2.384 1.00 86.62 67 GLU A CA 1
ATOM 522 C C . GLU A 1 67 ? 6.678 -7.297 -2.518 1.00 86.62 67 GLU A C 1
ATOM 524 O O . GLU A 1 67 ? 7.413 -6.753 -1.693 1.00 86.62 67 GLU A O 1
ATOM 529 N N . LYS A 1 68 ? 6.150 -6.626 -3.549 1.00 86.00 68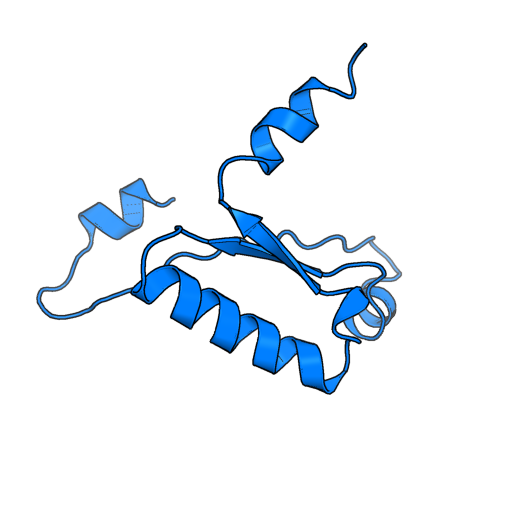 LYS A N 1
ATOM 530 C CA . LYS A 1 68 ? 6.369 -5.197 -3.794 1.00 86.00 68 LYS A CA 1
ATOM 531 C C . LYS A 1 68 ? 5.334 -4.305 -3.104 1.00 86.00 68 LYS A C 1
ATOM 533 O O . LYS A 1 68 ? 5.508 -3.087 -3.103 1.00 86.00 68 LYS A O 1
ATOM 538 N N . ILE A 1 69 ? 4.277 -4.878 -2.525 1.00 87.31 69 ILE A N 1
ATOM 539 C CA . ILE A 1 69 ? 3.220 -4.134 -1.834 1.00 87.31 69 ILE A CA 1
ATOM 540 C C . ILE A 1 69 ? 3.554 -4.084 -0.343 1.00 87.31 69 ILE A C 1
ATOM 542 O O . ILE A 1 69 ? 3.436 -5.068 0.385 1.00 87.31 69 ILE A O 1
ATOM 546 N N . LEU A 1 70 ? 3.970 -2.911 0.119 1.00 84.62 70 LEU A N 1
ATOM 547 C CA . LEU A 1 70 ? 4.322 -2.655 1.506 1.00 84.62 70 LEU A CA 1
ATOM 548 C C . LEU A 1 70 ? 3.154 -1.969 2.207 1.00 84.62 70 LEU A C 1
ATOM 550 O O . LEU A 1 70 ? 2.800 -0.834 1.897 1.00 84.62 70 LEU A O 1
ATOM 554 N N . THR A 1 71 ? 2.564 -2.645 3.186 1.00 81.12 71 THR A N 1
ATOM 555 C CA . THR A 1 71 ? 1.537 -2.055 4.047 1.00 81.12 71 THR A CA 1
ATOM 556 C C . THR A 1 71 ? 2.187 -1.536 5.324 1.00 81.12 71 THR A C 1
ATOM 558 O O . THR A 1 71 ? 2.748 -2.325 6.083 1.00 81.12 71 THR A O 1
ATOM 561 N N . THR A 1 72 ? 2.117 -0.231 5.577 1.00 70.44 72 THR A N 1
ATOM 562 C CA . THR A 1 72 ? 2.632 0.381 6.812 1.00 70.44 72 THR A CA 1
ATOM 563 C C . THR A 1 72 ? 1.493 0.947 7.648 1.00 70.44 72 THR A C 1
ATOM 565 O O . THR A 1 72 ? 0.494 1.436 7.119 1.00 70.44 72 THR A O 1
ATOM 568 N N . ASN A 1 73 ? 1.654 0.955 8.971 1.00 63.47 73 ASN A N 1
ATOM 569 C CA . ASN A 1 73 ? 0.868 1.858 9.798 1.00 63.47 73 ASN A CA 1
ATOM 570 C C . ASN A 1 73 ? 1.255 3.310 9.467 1.00 63.47 73 ASN A C 1
ATOM 572 O O . ASN A 1 73 ? 2.367 3.595 9.010 1.00 63.47 73 ASN A O 1
ATOM 576 N N . THR A 1 74 ? 0.322 4.238 9.659 1.00 51.81 74 THR A N 1
ATOM 577 C CA . THR A 1 74 ? 0.475 5.662 9.295 1.00 51.81 74 THR A CA 1
ATOM 578 C C . THR A 1 74 ? 1.638 6.367 10.040 1.00 51.81 74 THR A C 1
ATOM 580 O O . THR A 1 74 ? 1.912 7.532 9.782 1.00 51.81 74 THR A O 1
ATOM 583 N N . TRP A 1 75 ? 2.351 5.678 10.943 1.00 49.34 75 TRP A N 1
ATOM 584 C CA . TRP A 1 75 ? 3.328 6.258 11.869 1.00 49.34 75 TRP A CA 1
ATOM 585 C C . TRP A 1 75 ? 4.804 6.127 11.440 1.00 49.34 75 TRP A C 1
ATOM 587 O O . TRP A 1 75 ? 5.640 6.907 11.890 1.00 49.34 75 TRP A O 1
ATOM 597 N N . SER A 1 76 ? 5.168 5.183 10.562 1.00 44.03 76 SER A N 1
ATOM 598 C CA . SER A 1 76 ? 6.591 4.959 10.223 1.00 44.03 76 SER A CA 1
ATOM 599 C C . SER A 1 76 ? 7.150 5.910 9.147 1.00 44.03 76 SER A C 1
ATOM 601 O O . SER A 1 76 ? 8.358 6.143 9.084 1.00 44.03 76 SER A O 1
ATOM 603 N N . SER A 1 77 ? 6.285 6.524 8.333 1.00 42.56 77 SER A N 1
ATOM 604 C CA . SER A 1 77 ? 6.674 7.351 7.181 1.00 42.56 77 SER A CA 1
ATOM 605 C C . SER A 1 77 ? 7.080 8.788 7.537 1.00 42.56 77 SER A C 1
ATOM 607 O O . SER A 1 77 ? 7.842 9.402 6.789 1.00 42.56 77 SER A O 1
ATOM 609 N N . GLU A 1 78 ? 6.654 9.321 8.687 1.00 49.38 78 GLU A N 1
ATOM 610 C CA . GLU A 1 78 ? 7.171 10.604 9.194 1.00 49.38 78 GLU A CA 1
ATOM 611 C C . GLU A 1 78 ? 8.552 10.450 9.848 1.00 49.38 78 GLU A C 1
ATOM 613 O O . GLU A 1 78 ? 9.403 11.323 9.679 1.00 49.38 78 GLU A O 1
ATOM 618 N N . LEU A 1 79 ? 8.837 9.309 10.490 1.00 47.16 79 LEU A N 1
ATOM 619 C CA . LEU A 1 79 ? 10.166 9.024 11.047 1.00 47.16 79 LEU A CA 1
ATOM 620 C C . LEU A 1 79 ? 11.218 8.743 9.963 1.00 47.16 79 LEU A C 1
ATOM 622 O O . LEU A 1 79 ? 12.364 9.167 10.109 1.00 47.16 79 LEU A O 1
ATOM 626 N N . SER A 1 80 ? 10.852 8.124 8.833 1.00 42.50 80 SER A N 1
ATOM 627 C CA . SER A 1 80 ? 11.788 7.949 7.706 1.00 42.50 80 SER A CA 1
ATOM 628 C C . SER A 1 80 ? 12.220 9.267 7.049 1.00 42.50 80 SER A C 1
ATOM 630 O O . SER A 1 80 ? 13.280 9.303 6.426 1.00 42.50 80 SER A O 1
ATOM 632 N N . LYS A 1 81 ? 11.460 10.364 7.207 1.00 48.72 81 LYS A N 1
ATOM 633 C CA . LYS A 1 81 ? 11.926 11.699 6.791 1.00 48.72 81 LYS A CA 1
ATOM 634 C C . LYS A 1 81 ? 13.068 12.221 7.671 1.00 48.72 81 LYS A C 1
ATOM 636 O O . LYS A 1 81 ? 13.879 12.988 7.168 1.00 48.72 81 LYS A O 1
ATOM 641 N N . LEU A 1 82 ? 13.156 11.806 8.939 1.00 44.97 82 LEU A N 1
ATOM 642 C CA . LEU A 1 82 ? 14.151 12.319 9.889 1.00 44.97 82 LEU A CA 1
ATOM 643 C C . LEU A 1 82 ? 15.483 11.545 9.857 1.00 44.97 82 LEU A C 1
ATOM 645 O O . LEU A 1 82 ? 16.539 12.134 10.053 1.00 44.97 82 LEU A O 1
ATOM 649 N N . VAL A 1 83 ? 15.454 10.239 9.568 1.00 47.72 83 VAL A N 1
ATOM 650 C CA . VAL A 1 83 ? 16.655 9.371 9.602 1.00 47.72 83 VAL A CA 1
ATOM 651 C C . VAL A 1 83 ? 17.594 9.589 8.403 1.00 47.72 83 VAL A C 1
ATOM 653 O O . VAL A 1 83 ? 18.742 9.166 8.431 1.00 47.72 83 VAL A O 1
ATOM 656 N N . ARG A 1 84 ? 17.163 10.295 7.349 1.00 43.03 84 ARG A N 1
ATOM 657 C CA . ARG A 1 84 ? 18.008 10.559 6.167 1.00 43.03 84 ARG A CA 1
ATOM 658 C C . ARG A 1 84 ? 18.930 11.788 6.305 1.00 43.03 84 ARG A C 1
ATOM 660 O O . ARG A 1 84 ? 19.591 12.1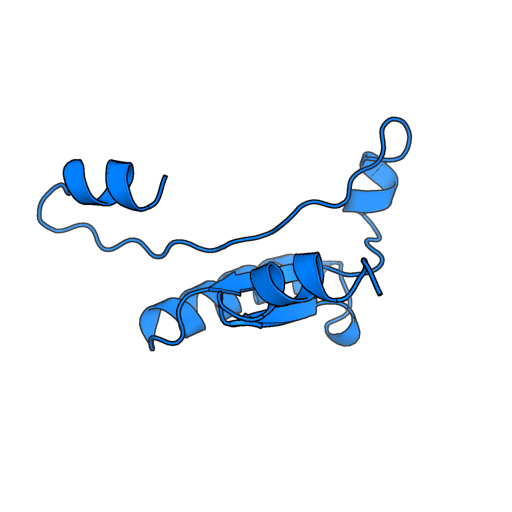37 5.334 1.00 43.03 84 ARG A O 1
ATOM 667 N N . CYS A 1 85 ? 18.967 12.439 7.474 1.00 32.84 85 CYS A N 1
ATOM 668 C CA . CYS A 1 85 ? 19.814 13.610 7.757 1.00 32.84 85 CYS A CA 1
ATOM 669 C C . CYS A 1 85 ? 20.847 13.395 8.884 1.00 32.84 85 CYS A C 1
ATOM 671 O O . CYS A 1 85 ? 21.235 14.358 9.544 1.00 32.84 85 CYS A O 1
ATOM 673 N N . THR A 1 86 ? 21.319 12.164 9.089 1.00 41.03 86 THR 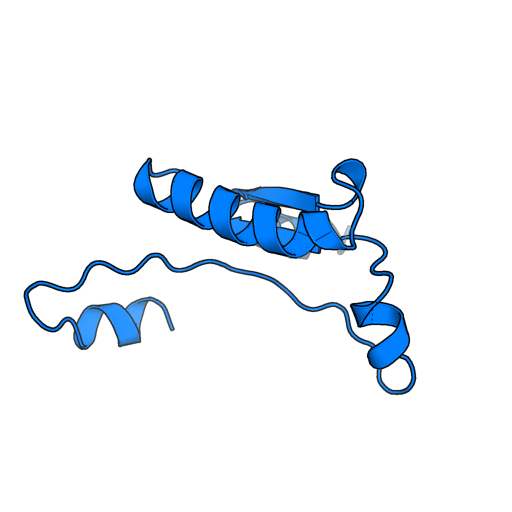A N 1
ATOM 674 C CA . THR A 1 86 ? 22.555 11.887 9.848 1.00 41.03 86 THR A CA 1
ATOM 675 C C . THR A 1 86 ? 23.579 11.213 8.964 1.00 41.03 86 THR A C 1
ATOM 677 O O . THR A 1 86 ? 23.152 10.304 8.215 1.00 41.03 86 THR A O 1
#